Protein AF-A0A378FT57-F1 (afdb_monomer)

Radius of gyration: 13.42 Å; Cα contacts (8 Å, |Δi|>4): 87; chains: 1; bounding box: 34×30×35 Å

Secondary structure (DSSP, 8-state):
-HHHHHHHHHHHHHHHHHH---HHHHHHHHHHHHHHHHHHHHTT--TTT--HHHHHHHHHHHHHTT--HHHHHHHHHHHHHHHHHHHHTT-S----HHHHHHHHHHHHHHHHT-

pLDDT: mean 81.67, std 14.99, range [39.81, 95.38]

Foldseek 3Di:
DVVQLVLLVVLLVVCCVPPVDDPVLSVLLSVLSVVVQVLQVVVVHHPQRDFLVSLVVVVVVCVVVPHDLVSVLSSLVSQLSSLVVCVVVVVHVPPDPRSVVSNVSSVVSNVVSD

Organism: Klebsiella pneumoniae (NCBI:txid573)

Sequence (114 aa):
MKQDLALIEQFLDALWLERNLAENTLSAYRRDLTMLVEWLHHRGLSLASVGSDDLQALLAERQSGGYKATSTARLLSAVRRFFQHLYREKIRPGRSQRAAGLAEATAAAAKRSQ

Nearest PDB structures (foldseek):
  1f44-assembly1_A  TM=6.942E-01  e=1.037E-01  Punavirus P1
  3c28-assembly1_B-2  TM=7.188E-01  e=2.229E-01  unclassified
  2hof-assembly1_A-2  TM=6.373E-01  e=3.849E-01  Punavirus P1
  1drg-assembly1_A  TM=6.225E-01  e=2.773E-01  Punavirus P1
  1pvp-assembly1_A-2  TM=6.117E-01  e=5.057E-01  Punavirus P1

Solvent-accessible surface area (backbone atoms only — not comparable to full-atom values): 6476 Å² total; per-residue (Å²): 109,72,68,55,53,54,51,51,50,54,52,49,53,49,43,47,74,77,63,72,55,56,66,70,58,51,55,51,39,48,55,40,52,51,52,50,50,53,58,28,48,80,70,78,40,44,83,87,70,53,31,35,68,56,55,50,49,53,50,52,50,38,55,75,69,67,55,55,58,70,59,53,45,50,36,39,54,39,52,46,53,50,52,52,47,36,54,72,70,54,75,48,84,83,84,49,81,49,53,67,46,36,66,52,47,37,54,54,55,51,62,71,68,106

InterPro domains:
  IPR004107 Integrase, SAM-like, N-terminal [PF02899] (8-90)
  IPR010998 Integrase/recombinase, N-terminal [G3DSA:1.10.150.130] (3-96)
  IPR044068 Core-binding (CB) domain [PS51900] (2-87)

Structure (mmCIF, N/CA/C/O backbone):
data_AF-A0A378FT57-F1
#
_entry.id   AF-A0A378FT57-F1
#
loop_
_atom_site.group_PDB
_atom_site.id
_atom_site.type_symbol
_atom_site.label_atom_id
_atom_site.label_alt_id
_atom_site.label_comp_id
_atom_site.label_asym_id
_atom_site.label_entity_id
_atom_site.label_seq_id
_atom_site.pdbx_PDB_ins_code
_atom_site.Cartn_x
_atom_site.Cartn_y
_atom_site.Cartn_z
_atom_site.occupancy
_atom_site.B_iso_or_equiv
_atom_site.auth_seq_id
_atom_site.auth_comp_id
_atom_site.auth_asym_id
_atom_site.auth_atom_id
_atom_site.pdbx_PDB_model_num
ATOM 1 N N . MET A 1 1 ? -11.137 8.909 0.657 1.00 85.19 1 MET A N 1
ATOM 2 C CA . MET A 1 1 ? -9.838 8.955 -0.043 1.00 85.19 1 MET A CA 1
ATOM 3 C C . MET A 1 1 ? -8.749 9.654 0.773 1.00 85.19 1 MET A C 1
ATOM 5 O O . MET A 1 1 ? -7.733 9.035 1.041 1.00 85.19 1 MET A O 1
ATOM 9 N N . LYS A 1 2 ? -8.949 10.902 1.235 1.00 89.44 2 LYS A N 1
ATOM 10 C CA . LYS A 1 2 ? -7.925 11.680 1.972 1.00 89.44 2 LYS A CA 1
ATOM 11 C C . LYS A 1 2 ? -7.317 10.957 3.188 1.00 89.44 2 LYS A C 1
ATOM 13 O O . LYS A 1 2 ? -6.106 10.988 3.362 1.00 89.44 2 LYS A O 1
ATOM 18 N N . GLN A 1 3 ? -8.145 10.296 4.000 1.00 90.12 3 GLN A N 1
ATOM 19 C CA . GLN A 1 3 ? -7.679 9.543 5.171 1.00 90.12 3 GLN A CA 1
ATOM 20 C C . GLN A 1 3 ? -6.798 8.348 4.783 1.00 90.12 3 GLN A C 1
ATOM 22 O O . GLN A 1 3 ? -5.748 8.149 5.380 1.00 90.12 3 GLN A O 1
ATOM 27 N N . ASP A 1 4 ? -7.187 7.599 3.750 1.00 92.38 4 ASP A N 1
ATOM 28 C CA . ASP A 1 4 ? -6.416 6.455 3.257 1.00 92.38 4 ASP A CA 1
ATOM 29 C C . ASP A 1 4 ? -5.050 6.885 2.705 1.00 92.38 4 ASP A C 1
ATOM 31 O O . ASP A 1 4 ? -4.039 6.253 2.998 1.00 92.38 4 ASP A O 1
ATOM 35 N N . LEU A 1 5 ? -4.998 8.005 1.974 1.00 93.69 5 LEU A N 1
ATOM 36 C CA . LEU A 1 5 ? -3.735 8.577 1.500 1.00 93.69 5 LEU A CA 1
ATOM 37 C C . LEU A 1 5 ? -2.835 9.005 2.668 1.00 93.69 5 LEU A C 1
ATOM 39 O O . LEU A 1 5 ? -1.647 8.711 2.656 1.00 93.69 5 LEU A O 1
ATOM 43 N N . ALA A 1 6 ? -3.393 9.618 3.715 1.00 93.12 6 ALA A N 1
ATOM 44 C CA . ALA A 1 6 ? -2.620 9.987 4.901 1.00 93.12 6 ALA A CA 1
ATOM 45 C C . ALA A 1 6 ? -2.035 8.769 5.639 1.00 93.12 6 ALA A C 1
ATOM 47 O O . ALA A 1 6 ? -0.960 8.868 6.228 1.00 93.12 6 ALA A O 1
ATOM 48 N N . LEU A 1 7 ? -2.716 7.618 5.621 1.00 92.94 7 LEU A N 1
ATOM 49 C CA . LEU A 1 7 ? -2.171 6.372 6.172 1.00 92.94 7 LEU A CA 1
ATOM 50 C C . LEU A 1 7 ? -0.995 5.848 5.343 1.00 92.94 7 LEU A C 1
ATOM 52 O O . LEU A 1 7 ? -0.032 5.339 5.912 1.00 92.94 7 LEU A O 1
ATOM 56 N N . ILE A 1 8 ? -1.059 5.984 4.014 1.00 94.44 8 ILE A N 1
ATOM 57 C CA . ILE A 1 8 ? 0.052 5.624 3.124 1.00 94.44 8 ILE A CA 1
ATOM 58 C C . ILE A 1 8 ? 1.280 6.477 3.442 1.00 94.44 8 ILE A C 1
ATOM 60 O O . ILE A 1 8 ? 2.362 5.918 3.591 1.00 94.44 8 ILE A O 1
ATOM 64 N N . GLU A 1 9 ? 1.119 7.793 3.596 1.00 94.19 9 GLU A N 1
ATOM 65 C CA . GLU A 1 9 ? 2.231 8.687 3.950 1.00 94.19 9 GLU A CA 1
ATOM 66 C C . GLU A 1 9 ? 2.890 8.285 5.270 1.00 94.19 9 GLU A C 1
ATOM 68 O O . GLU A 1 9 ? 4.090 8.030 5.295 1.00 94.19 9 GLU A O 1
ATOM 73 N N . GLN A 1 10 ? 2.095 8.097 6.328 1.00 92.12 10 GLN A N 1
ATOM 74 C CA . GLN A 1 10 ? 2.601 7.670 7.638 1.00 92.12 10 GLN A CA 1
ATOM 75 C C . GLN A 1 10 ? 3.380 6.351 7.564 1.00 92.12 10 GLN A C 1
ATOM 77 O O . GLN A 1 10 ? 4.434 6.203 8.179 1.00 92.12 10 GLN A O 1
ATOM 82 N N . PHE A 1 11 ? 2.891 5.393 6.774 1.00 92.19 11 PHE A N 1
ATOM 83 C CA . PHE A 1 11 ? 3.597 4.138 6.543 1.00 92.19 11 PHE A CA 1
ATOM 84 C C . PHE A 1 11 ? 4.930 4.336 5.811 1.00 92.19 11 PHE A C 1
ATOM 86 O O . PHE A 1 11 ? 5.919 3.684 6.151 1.00 92.19 11 PHE A O 1
ATOM 93 N N . LEU A 1 12 ? 4.967 5.192 4.787 1.00 92.38 12 LEU A N 1
ATOM 94 C CA . LEU A 1 12 ? 6.189 5.463 4.032 1.00 92.38 12 LEU A CA 1
ATOM 95 C C . LEU A 1 12 ? 7.227 6.184 4.897 1.00 92.38 12 LEU A C 1
ATOM 97 O O . LEU A 1 12 ? 8.397 5.809 4.841 1.00 92.38 12 LEU A O 1
ATOM 101 N N . ASP A 1 13 ? 6.796 7.125 5.736 1.00 91.31 13 ASP A N 1
ATOM 102 C CA . ASP A 1 13 ? 7.652 7.820 6.702 1.00 91.31 13 ASP A CA 1
ATOM 103 C C . ASP A 1 13 ? 8.235 6.837 7.725 1.00 91.31 13 ASP A C 1
ATOM 105 O O . ASP A 1 13 ? 9.444 6.824 7.970 1.00 91.31 13 ASP A O 1
ATOM 109 N N . ALA A 1 14 ? 7.406 5.932 8.256 1.00 89.19 14 ALA A N 1
ATOM 110 C CA . ALA A 1 14 ? 7.864 4.875 9.155 1.00 89.19 14 ALA A CA 1
ATOM 111 C C . ALA A 1 14 ? 8.871 3.932 8.471 1.00 89.19 14 ALA A C 1
ATOM 113 O O . ALA A 1 14 ? 9.881 3.556 9.065 1.00 89.19 14 ALA A O 1
ATOM 114 N N . LEU A 1 15 ? 8.646 3.563 7.204 1.00 87.81 15 LEU A N 1
ATOM 115 C CA . LEU A 1 15 ? 9.588 2.735 6.445 1.00 87.81 15 LEU A CA 1
ATOM 116 C C . LEU A 1 15 ? 10.917 3.433 6.160 1.00 87.81 15 LEU A C 1
ATOM 118 O O . LEU A 1 15 ? 11.956 2.762 6.137 1.00 87.81 15 LEU A O 1
ATOM 122 N N . TRP A 1 16 ? 10.873 4.737 5.900 1.00 86.81 16 TRP A N 1
ATOM 123 C CA . TRP A 1 16 ? 12.058 5.555 5.691 1.00 86.81 16 TRP A CA 1
ATOM 124 C C . TRP A 1 16 ? 12.899 5.612 6.972 1.00 86.81 16 TRP A C 1
ATOM 126 O O . TRP A 1 16 ? 14.095 5.324 6.922 1.00 86.81 16 TRP A O 1
ATOM 136 N N . LEU A 1 17 ? 12.256 5.839 8.124 1.00 85.25 17 LEU A N 1
ATOM 137 C CA . LEU A 1 17 ? 12.913 5.931 9.429 1.00 85.25 17 LEU A CA 1
ATOM 138 C C . LEU A 1 17 ? 13.458 4.584 9.942 1.00 85.25 17 LEU A C 1
ATOM 140 O O . LEU A 1 17 ? 14.570 4.522 10.457 1.00 85.25 17 LEU A O 1
ATOM 144 N N . GLU A 1 18 ? 12.694 3.493 9.813 1.00 78.50 18 GLU A N 1
ATOM 145 C CA . GLU A 1 18 ? 13.037 2.202 10.435 1.00 78.50 18 GLU A CA 1
ATOM 146 C C . GLU A 1 18 ? 14.085 1.389 9.662 1.00 78.50 18 GLU A C 1
ATOM 148 O O . GLU A 1 18 ? 14.765 0.548 10.255 1.00 78.50 18 GLU A O 1
ATOM 153 N N . ARG A 1 19 ? 14.158 1.521 8.328 1.00 64.94 19 ARG A N 1
ATOM 154 C CA . ARG A 1 19 ? 14.824 0.500 7.490 1.00 64.94 19 ARG A CA 1
ATOM 155 C C . ARG A 1 19 ? 15.751 1.027 6.397 1.00 64.94 19 ARG A C 1
ATOM 157 O O . ARG A 1 19 ? 16.217 0.214 5.600 1.00 64.94 19 ARG A O 1
ATOM 164 N N . ASN A 1 20 ? 16.011 2.336 6.343 1.00 69.62 20 ASN A N 1
ATOM 165 C CA . ASN A 1 20 ? 16.870 2.969 5.333 1.00 69.62 20 ASN A CA 1
ATOM 166 C C . ASN A 1 20 ? 16.529 2.509 3.897 1.00 69.62 20 ASN A C 1
ATOM 168 O O . ASN A 1 20 ? 17.401 2.188 3.085 1.00 69.62 20 ASN A O 1
ATOM 172 N N . LEU A 1 21 ? 15.227 2.363 3.614 1.00 76.94 21 LEU A N 1
ATOM 173 C CA . LEU A 1 21 ? 14.760 1.893 2.316 1.00 76.94 21 LEU A CA 1
ATOM 174 C C . LEU A 1 21 ? 15.110 2.921 1.239 1.00 76.94 21 LEU A C 1
ATOM 176 O O . LEU A 1 21 ? 14.856 4.109 1.412 1.00 76.94 21 LEU A O 1
ATOM 180 N N . ALA A 1 22 ? 15.610 2.448 0.095 1.00 84.31 22 ALA A N 1
ATOM 181 C CA . ALA A 1 22 ? 15.891 3.317 -1.041 1.00 84.31 22 ALA A CA 1
ATOM 182 C C . ALA A 1 22 ? 14.640 4.109 -1.463 1.00 84.31 22 ALA A C 1
ATOM 184 O O . ALA A 1 22 ? 13.547 3.539 -1.574 1.00 84.31 22 ALA A O 1
ATOM 185 N N . GLU A 1 23 ? 14.816 5.394 -1.780 1.00 85.81 23 GLU A N 1
ATOM 186 C CA . GLU A 1 23 ? 13.742 6.301 -2.217 1.00 85.81 23 GLU A CA 1
ATOM 187 C C . GLU A 1 23 ? 12.948 5.740 -3.403 1.00 85.81 23 GLU A C 1
ATOM 189 O O . GLU A 1 23 ? 11.724 5.858 -3.461 1.00 85.81 23 GLU A O 1
ATOM 194 N N . ASN A 1 24 ? 13.625 5.031 -4.309 1.00 87.19 24 ASN A N 1
ATOM 195 C CA . ASN A 1 24 ? 12.992 4.358 -5.443 1.00 87.19 24 ASN A CA 1
ATOM 196 C C . ASN A 1 24 ? 11.954 3.315 -5.003 1.00 87.19 24 ASN A C 1
ATOM 198 O O . ASN A 1 24 ? 10.885 3.214 -5.604 1.00 87.19 24 ASN A O 1
ATOM 202 N N . THR A 1 25 ? 12.231 2.574 -3.928 1.00 87.06 25 THR A N 1
ATOM 203 C CA . THR A 1 25 ? 11.298 1.587 -3.367 1.00 87.06 25 THR A CA 1
ATOM 204 C C . THR A 1 25 ? 10.118 2.275 -2.686 1.00 87.06 25 THR A C 1
ATOM 206 O O . THR A 1 25 ? 8.981 1.845 -2.873 1.00 87.06 25 THR A O 1
ATOM 209 N N . LEU A 1 26 ? 10.359 3.366 -1.952 1.00 90.56 26 LEU A N 1
ATOM 210 C CA . LEU A 1 26 ? 9.296 4.159 -1.322 1.00 90.56 26 LEU A CA 1
ATOM 211 C C . LEU A 1 26 ? 8.372 4.788 -2.371 1.00 90.56 26 LEU A C 1
ATOM 213 O O . LEU A 1 26 ? 7.152 4.689 -2.262 1.00 90.56 26 LEU A O 1
ATOM 217 N N . SER A 1 27 ? 8.938 5.362 -3.435 1.00 92.88 27 SER A N 1
ATOM 218 C CA . SER A 1 27 ? 8.172 5.934 -4.547 1.00 92.88 27 SER A CA 1
ATOM 219 C C . SER A 1 27 ? 7.359 4.868 -5.285 1.00 92.88 27 SER A C 1
ATOM 221 O O . SER A 1 27 ? 6.199 5.091 -5.630 1.00 92.88 27 SER A O 1
ATOM 223 N N . ALA A 1 28 ? 7.935 3.682 -5.489 1.00 91.25 28 ALA A N 1
ATOM 224 C CA . ALA A 1 28 ? 7.238 2.555 -6.092 1.00 91.25 28 ALA A CA 1
ATOM 225 C C . ALA A 1 28 ? 6.060 2.076 -5.221 1.00 91.25 28 ALA A C 1
ATOM 227 O O . ALA A 1 28 ? 4.962 1.861 -5.736 1.00 91.25 28 ALA A O 1
ATOM 228 N N . TYR A 1 29 ? 6.259 1.966 -3.905 1.00 93.19 29 TYR A N 1
ATOM 229 C CA . TYR A 1 29 ? 5.203 1.594 -2.959 1.00 93.19 29 TYR A CA 1
ATOM 230 C C . TYR A 1 29 ? 4.094 2.637 -2.898 1.00 93.19 29 TYR A C 1
ATOM 232 O O . TYR A 1 29 ? 2.924 2.269 -2.923 1.00 93.19 29 TYR A O 1
ATOM 240 N N . ARG A 1 30 ? 4.447 3.925 -2.880 1.00 94.75 30 ARG A N 1
ATOM 241 C CA . ARG A 1 30 ? 3.487 5.030 -2.937 1.00 94.75 30 ARG A CA 1
ATOM 242 C C . ARG A 1 30 ? 2.553 4.887 -4.131 1.00 94.75 30 ARG A C 1
ATOM 244 O O . ARG A 1 30 ? 1.346 4.843 -3.950 1.00 94.75 30 ARG A O 1
ATOM 251 N N . ARG A 1 31 ? 3.108 4.744 -5.339 1.00 94.75 31 ARG A N 1
ATOM 252 C CA . ARG A 1 31 ? 2.317 4.603 -6.576 1.00 94.75 31 ARG A CA 1
ATOM 253 C C . ARG A 1 31 ? 1.390 3.392 -6.524 1.00 94.75 31 ARG A C 1
ATOM 255 O O . ARG A 1 31 ? 0.226 3.495 -6.896 1.00 94.75 31 ARG A O 1
ATOM 262 N N . ASP A 1 32 ? 1.895 2.257 -6.047 1.00 94.56 32 ASP A N 1
ATOM 263 C CA . ASP A 1 32 ? 1.106 1.028 -5.955 1.00 94.56 32 ASP A CA 1
ATOM 264 C C . ASP A 1 32 ? -0.042 1.150 -4.942 1.00 94.56 32 ASP A C 1
ATOM 266 O O . ASP A 1 32 ? -1.165 0.738 -5.233 1.00 94.56 32 ASP A O 1
ATOM 270 N N . LEU A 1 33 ? 0.222 1.725 -3.766 1.00 94.88 33 LEU A N 1
ATOM 271 C CA . LEU A 1 33 ? -0.777 1.898 -2.712 1.00 94.88 33 LEU A CA 1
ATOM 272 C C . LEU A 1 33 ? -1.806 2.977 -3.070 1.00 94.88 33 LEU A C 1
ATOM 274 O O . LEU A 1 33 ? -2.991 2.779 -2.814 1.00 94.88 33 LEU A O 1
ATOM 278 N N . THR A 1 34 ? -1.394 4.072 -3.713 1.00 95.38 34 THR A N 1
ATOM 279 C CA . THR A 1 34 ? -2.321 5.092 -4.226 1.00 95.38 34 THR A CA 1
ATOM 280 C C . THR A 1 34 ? -3.268 4.492 -5.261 1.00 95.38 34 THR A C 1
ATOM 282 O O . THR A 1 34 ? -4.476 4.668 -5.141 1.00 95.38 34 THR A O 1
ATOM 285 N N . MET A 1 35 ? -2.751 3.696 -6.202 1.00 94.38 35 MET A N 1
ATOM 286 C CA . MET A 1 35 ? -3.577 2.984 -7.184 1.00 94.38 35 MET A CA 1
ATOM 287 C C . MET A 1 35 ? -4.582 2.040 -6.510 1.00 94.38 35 MET A C 1
ATOM 289 O O . MET A 1 35 ? -5.731 1.956 -6.936 1.00 94.38 35 MET A O 1
ATOM 293 N N . LEU A 1 36 ? -4.181 1.356 -5.430 1.00 94.19 36 LEU A N 1
ATOM 294 C CA . LEU A 1 36 ? -5.093 0.497 -4.670 1.00 94.19 36 LEU A CA 1
ATOM 295 C C . LEU A 1 36 ? -6.208 1.334 -4.040 1.00 94.19 36 LEU A C 1
ATOM 297 O O . LEU A 1 36 ? -7.369 0.949 -4.113 1.00 94.19 36 LEU A O 1
ATOM 301 N N . VAL A 1 37 ? -5.867 2.466 -3.422 1.00 94.69 37 VAL A N 1
ATOM 302 C CA . VAL A 1 37 ? -6.854 3.367 -2.816 1.00 94.69 37 VAL A CA 1
ATOM 303 C C . VAL A 1 37 ? -7.820 3.888 -3.871 1.00 94.69 37 VAL A C 1
ATOM 305 O O . VAL A 1 37 ? -9.02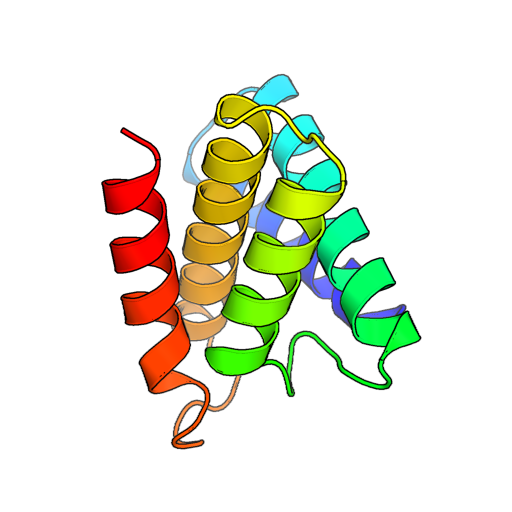3 3.803 -3.664 1.00 94.69 37 VAL A O 1
ATOM 308 N N . GLU A 1 38 ? -7.340 4.363 -5.016 1.00 94.69 38 GLU A N 1
ATOM 309 C CA . GLU A 1 38 ? -8.206 4.806 -6.115 1.00 94.69 38 GLU A CA 1
ATOM 310 C C . GLU A 1 38 ? -9.160 3.692 -6.562 1.00 94.69 38 GLU A C 1
ATOM 312 O O . GLU A 1 38 ? -10.371 3.902 -6.638 1.00 94.69 38 GLU A O 1
ATOM 317 N N . TRP A 1 39 ? -8.637 2.482 -6.770 1.00 94.50 39 TRP A N 1
ATOM 318 C CA . TRP A 1 39 ? -9.438 1.318 -7.144 1.00 94.50 39 TRP A CA 1
ATOM 319 C C . TRP A 1 39 ? -10.505 0.967 -6.093 1.00 94.50 39 TRP A C 1
ATOM 321 O O . TRP A 1 39 ? -11.652 0.689 -6.443 1.00 94.50 39 TRP A O 1
ATOM 331 N N . LEU A 1 40 ? -10.162 1.033 -4.803 1.00 93.50 40 LEU A N 1
ATOM 332 C CA . LEU A 1 40 ? -11.107 0.804 -3.709 1.00 93.50 40 LEU A CA 1
ATOM 333 C C . LEU A 1 40 ? -12.189 1.886 -3.662 1.00 93.50 40 LEU A C 1
ATOM 335 O O . LEU A 1 40 ? -13.371 1.560 -3.560 1.00 93.50 40 LEU A O 1
ATOM 339 N N . HIS A 1 41 ? -11.811 3.162 -3.781 1.00 93.56 41 HIS A N 1
ATOM 340 C CA . HIS A 1 41 ? -12.757 4.282 -3.715 1.00 93.56 41 HIS A CA 1
ATOM 341 C C . HIS A 1 41 ? -13.745 4.261 -4.884 1.00 93.56 41 HIS A C 1
ATOM 343 O O . HIS A 1 41 ? -14.930 4.500 -4.661 1.00 93.56 41 HIS A O 1
ATOM 349 N N . HIS A 1 42 ? -13.316 3.872 -6.091 1.00 93.38 42 HIS A N 1
ATOM 350 C CA . HIS A 1 42 ? -14.228 3.657 -7.225 1.00 93.38 42 HIS A CA 1
ATOM 351 C C . HIS A 1 42 ? -15.296 2.583 -6.958 1.00 93.38 42 HIS A C 1
ATOM 353 O O . HIS A 1 42 ? -16.351 2.593 -7.586 1.00 93.38 42 HIS A O 1
ATOM 359 N N . ARG A 1 43 ? -15.045 1.677 -6.009 1.00 92.12 43 ARG A N 1
ATOM 360 C CA . ARG A 1 43 ? -15.955 0.601 -5.593 1.00 92.12 43 ARG A CA 1
ATOM 361 C C . ARG A 1 43 ? -16.686 0.901 -4.279 1.00 92.12 43 ARG A C 1
ATOM 363 O O . ARG A 1 43 ? -17.34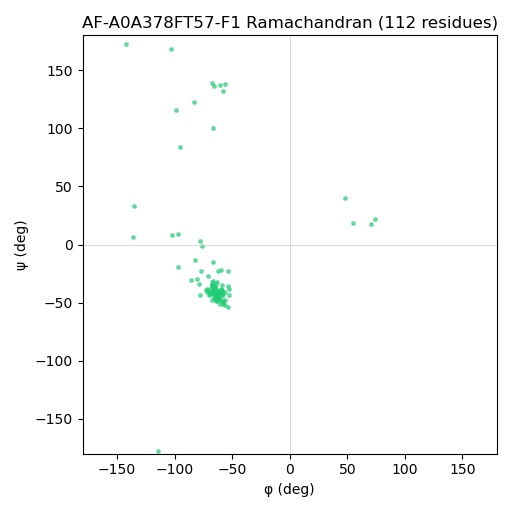3 0.019 -3.734 1.00 92.12 43 ARG A O 1
ATOM 370 N N . GLY A 1 44 ? -16.566 2.121 -3.748 1.00 91.75 44 GLY A N 1
ATOM 371 C CA . GLY A 1 44 ? -17.149 2.506 -2.458 1.00 91.75 44 GLY A CA 1
ATOM 372 C C . GLY A 1 44 ? -16.462 1.866 -1.244 1.00 91.75 44 GLY A C 1
ATOM 373 O O . GLY A 1 44 ? -17.037 1.822 -0.157 1.00 91.75 44 GLY A O 1
ATOM 374 N N . LEU A 1 45 ? -15.240 1.356 -1.416 1.00 92.12 45 LEU A N 1
ATOM 375 C CA . LEU A 1 45 ? -14.428 0.728 -0.375 1.00 92.12 45 LEU A CA 1
ATOM 376 C C . LEU A 1 45 ? -13.313 1.667 0.112 1.00 92.12 45 LEU A C 1
ATOM 378 O O . LEU A 1 45 ? -13.015 2.700 -0.485 1.00 92.12 45 LEU A O 1
ATOM 382 N N . SER A 1 46 ? -12.673 1.289 1.216 1.00 90.25 46 SER A N 1
ATOM 383 C CA . SER A 1 46 ? -11.526 1.985 1.806 1.00 90.25 46 SER A CA 1
ATOM 384 C C . SER A 1 46 ? -10.513 0.985 2.359 1.00 90.25 46 SER A C 1
ATOM 386 O O . SER A 1 46 ? -10.795 -0.212 2.468 1.00 90.25 46 SER A O 1
ATOM 388 N N . LEU A 1 47 ? -9.339 1.462 2.784 1.00 87.19 47 LEU A N 1
ATOM 389 C CA . LEU A 1 47 ? -8.339 0.601 3.436 1.00 87.19 47 LEU A CA 1
ATOM 390 C C . LEU A 1 47 ? -8.855 -0.004 4.754 1.00 87.19 47 LEU A C 1
ATOM 392 O O . LEU A 1 47 ? -8.376 -1.051 5.193 1.00 87.19 47 LEU A O 1
ATOM 396 N N . ALA A 1 48 ? -9.854 0.626 5.377 1.00 83.69 48 ALA A N 1
ATOM 397 C CA . ALA A 1 48 ? -10.495 0.118 6.584 1.00 83.69 48 ALA A CA 1
ATOM 398 C C . ALA A 1 48 ? -11.506 -1.006 6.297 1.00 83.69 48 ALA A C 1
ATOM 400 O O . ALA A 1 48 ? -11.626 -1.931 7.109 1.00 83.69 48 ALA A O 1
ATOM 401 N N . SER A 1 49 ? -12.212 -0.958 5.162 1.00 84.50 49 SER A N 1
ATOM 402 C CA . SER A 1 49 ? -13.265 -1.924 4.812 1.00 84.50 49 SER A CA 1
ATOM 403 C C . SER A 1 49 ? -12.804 -3.060 3.899 1.00 84.50 49 SER A C 1
ATOM 405 O O . SER A 1 49 ? -13.451 -4.106 3.892 1.00 84.50 49 SER A O 1
ATOM 407 N N . VAL A 1 50 ? -11.681 -2.896 3.192 1.00 87.12 50 VAL A N 1
ATOM 408 C CA . VAL A 1 50 ? -11.161 -3.899 2.252 1.00 87.12 50 VAL A CA 1
ATOM 409 C C . VAL A 1 50 ? -10.909 -5.253 2.927 1.00 87.12 50 VAL A C 1
ATOM 411 O O . VAL A 1 50 ? -10.295 -5.334 4.005 1.00 87.12 50 VAL A O 1
ATOM 414 N N . GLY A 1 51 ? -11.396 -6.312 2.281 1.00 85.62 51 GLY A N 1
ATOM 415 C CA . GLY A 1 51 ? -11.193 -7.710 2.649 1.00 85.62 51 GLY A CA 1
ATOM 416 C C . GLY A 1 51 ? -10.383 -8.493 1.613 1.00 85.62 51 GLY A C 1
ATOM 417 O O . GLY A 1 51 ? -9.907 -7.958 0.613 1.00 8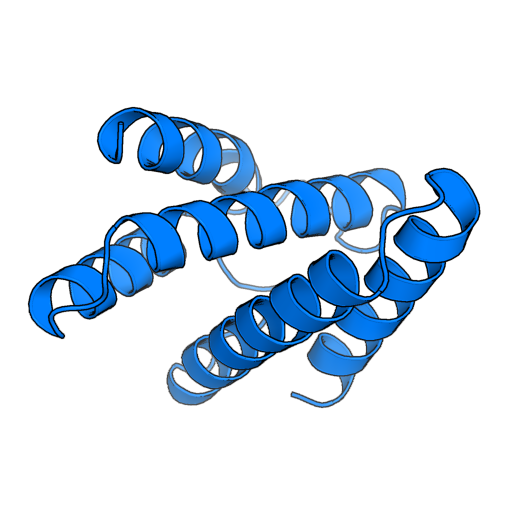5.62 51 GLY A O 1
ATOM 418 N N . SER A 1 52 ? -10.211 -9.791 1.869 1.00 83.94 52 SER A N 1
ATOM 419 C CA . SER A 1 52 ? -9.491 -10.711 0.977 1.00 83.94 52 SER A CA 1
ATOM 420 C C . SER A 1 52 ? -10.103 -10.786 -0.419 1.00 83.94 52 SER A C 1
ATOM 422 O O . SER A 1 52 ? -9.364 -10.779 -1.401 1.00 83.94 52 SER A O 1
ATOM 424 N N . ASP A 1 53 ? -11.431 -10.822 -0.504 1.00 88.31 53 ASP A N 1
ATOM 425 C CA . ASP A 1 53 ? -12.161 -11.010 -1.762 1.00 88.31 53 ASP A CA 1
ATOM 426 C C . ASP A 1 53 ? -11.978 -9.811 -2.696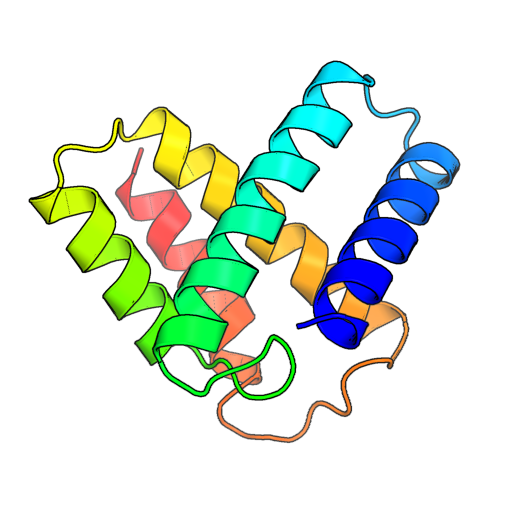 1.00 88.31 53 ASP A C 1
ATOM 428 O O . ASP A 1 53 ? -11.789 -9.973 -3.900 1.00 88.31 53 ASP A O 1
ATOM 432 N N . ASP A 1 54 ? -11.917 -8.607 -2.125 1.00 90.19 54 ASP A N 1
ATOM 433 C CA . ASP A 1 54 ? -11.650 -7.374 -2.861 1.00 90.19 54 ASP A CA 1
ATOM 434 C C . ASP A 1 54 ? -10.229 -7.380 -3.447 1.00 90.19 54 ASP A C 1
ATOM 436 O O . ASP A 1 54 ? -10.024 -7.010 -4.602 1.00 90.19 54 ASP A O 1
ATOM 440 N N . LEU A 1 55 ? -9.234 -7.865 -2.691 1.00 87.50 55 LEU A N 1
ATOM 441 C CA . LEU A 1 55 ? -7.876 -8.018 -3.222 1.00 87.50 55 LEU A CA 1
ATOM 442 C C . LEU A 1 55 ? -7.804 -9.080 -4.324 1.00 87.50 55 LEU A C 1
ATOM 444 O O . LEU A 1 55 ? -7.063 -8.891 -5.286 1.00 87.50 55 LEU A O 1
ATOM 448 N N . GLN A 1 56 ? -8.560 -10.178 -4.218 1.00 88.00 56 GLN A N 1
ATOM 449 C CA . G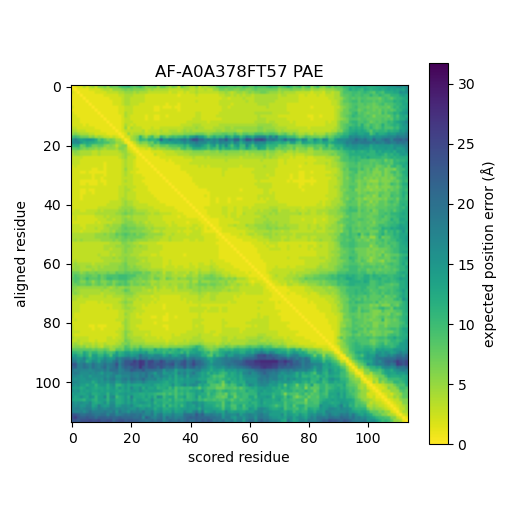LN A 1 56 ? -8.640 -11.165 -5.301 1.00 88.00 56 GLN A CA 1
ATOM 450 C C . GLN A 1 56 ? -9.274 -10.560 -6.561 1.00 88.00 56 GLN A C 1
ATOM 452 O O . GLN A 1 56 ? -8.764 -10.780 -7.659 1.00 88.00 56 GLN A O 1
ATOM 457 N N . ALA A 1 57 ? -10.321 -9.744 -6.412 1.00 91.31 57 ALA A N 1
ATOM 458 C CA . ALA A 1 57 ? -10.944 -9.035 -7.528 1.00 91.31 57 ALA A CA 1
ATOM 459 C C . ALA A 1 57 ? -9.965 -8.067 -8.218 1.00 91.31 57 ALA A C 1
ATOM 461 O O . ALA A 1 57 ? -9.851 -8.085 -9.443 1.00 91.31 57 ALA A O 1
ATOM 462 N N . LEU A 1 58 ? -9.179 -7.304 -7.448 1.00 91.31 58 LEU A N 1
ATOM 463 C CA . LEU A 1 58 ? -8.127 -6.439 -7.995 1.00 91.31 58 LEU A CA 1
ATOM 464 C C . LEU A 1 58 ? -7.088 -7.229 -8.808 1.00 91.31 58 LEU A C 1
ATOM 466 O O . LEU A 1 58 ? -6.634 -6.774 -9.859 1.00 91.31 58 LEU A O 1
ATOM 470 N N . LEU A 1 59 ? -6.687 -8.409 -8.329 1.00 89.50 59 LEU A N 1
ATOM 471 C CA . LEU A 1 59 ? -5.730 -9.261 -9.038 1.00 89.50 59 LEU A CA 1
ATOM 472 C C . LEU A 1 59 ? -6.312 -9.820 -10.339 1.00 89.50 59 LEU A C 1
ATOM 474 O O . LEU A 1 59 ? -5.613 -9.830 -11.353 1.00 89.50 59 LEU A O 1
ATOM 478 N N . ALA A 1 60 ? -7.577 -10.241 -10.325 1.00 90.19 60 ALA A N 1
ATOM 479 C CA . ALA A 1 60 ? -8.276 -10.718 -11.515 1.00 90.19 60 ALA A CA 1
ATOM 480 C C . ALA A 1 60 ? -8.412 -9.612 -12.580 1.00 90.19 60 ALA A C 1
ATOM 482 O O . ALA A 1 60 ? -8.155 -9.844 -13.765 1.00 90.19 60 ALA A O 1
ATOM 483 N N . GLU A 1 61 ? -8.731 -8.383 -12.169 1.00 92.25 61 GLU A N 1
ATOM 484 C CA . GLU A 1 61 ? -8.757 -7.217 -13.063 1.00 92.25 61 GLU A CA 1
ATOM 485 C C . GLU A 1 61 ? -7.383 -6.892 -13.641 1.00 92.25 61 GLU A C 1
ATOM 487 O O . GLU A 1 61 ? -7.243 -6.649 -14.836 1.00 92.25 61 GLU A O 1
ATOM 492 N N . ARG A 1 62 ? -6.332 -6.938 -12.820 1.00 89.94 62 ARG A N 1
ATOM 493 C CA . ARG A 1 62 ? -4.969 -6.714 -13.310 1.00 89.94 62 ARG A CA 1
ATOM 494 C C . ARG A 1 62 ? -4.519 -7.789 -14.293 1.00 89.94 62 ARG A C 1
ATOM 496 O O . ARG A 1 62 ? -3.817 -7.485 -15.254 1.00 89.94 62 ARG A O 1
ATOM 503 N N . GLN A 1 63 ? -4.914 -9.037 -14.074 1.00 86.38 63 GLN A N 1
ATOM 504 C CA . GLN A 1 63 ? -4.596 -10.119 -14.996 1.00 86.38 63 GLN A CA 1
ATOM 505 C C . GLN A 1 63 ? -5.328 -9.948 -16.334 1.00 86.38 63 GLN A C 1
ATOM 507 O O . GLN A 1 63 ? -4.692 -10.008 -17.383 1.00 86.38 63 GLN A O 1
ATOM 512 N N . SER A 1 64 ? -6.633 -9.665 -16.302 1.00 89.75 64 SER A N 1
ATOM 513 C CA . SER A 1 64 ? -7.432 -9.426 -17.516 1.00 89.75 64 SER A CA 1
ATOM 514 C C . SER A 1 64 ? -7.034 -8.146 -18.262 1.00 89.75 64 SER A C 1
ATOM 516 O O . SER A 1 64 ? -7.065 -8.123 -19.488 1.00 89.75 64 SER A O 1
ATOM 518 N N . GLY A 1 65 ? -6.576 -7.113 -17.551 1.00 88.56 65 GLY A N 1
ATOM 519 C CA . GLY A 1 65 ? -6.043 -5.874 -18.126 1.00 88.56 65 GLY A CA 1
ATOM 520 C C . GLY A 1 65 ? -4.608 -5.967 -18.663 1.00 88.56 65 GLY A C 1
ATOM 521 O O . GLY A 1 65 ? -4.055 -4.952 -19.080 1.00 88.56 65 GLY A O 1
ATOM 522 N N . GLY A 1 66 ? -3.971 -7.145 -18.629 1.00 88.31 66 GLY A N 1
ATOM 523 C CA . GLY A 1 66 ? -2.634 -7.358 -19.198 1.00 88.31 66 GLY A CA 1
ATOM 524 C C . GLY A 1 66 ? -1.480 -6.753 -18.388 1.00 88.31 66 GLY A C 1
ATOM 525 O O . GLY A 1 66 ? -0.400 -6.501 -18.931 1.00 88.31 66 GLY A O 1
ATOM 526 N N . TYR A 1 67 ? -1.666 -6.505 -17.089 1.00 88.12 67 TYR A N 1
ATOM 527 C CA . TYR A 1 67 ? -0.595 -5.985 -16.241 1.00 88.12 67 TYR A CA 1
ATOM 528 C C . TYR A 1 67 ? 0.521 -7.024 -16.067 1.00 88.12 67 TYR A C 1
ATOM 530 O O . TYR A 1 67 ? 0.279 -8.209 -15.836 1.00 88.12 67 TYR A O 1
ATOM 538 N N . LYS A 1 68 ? 1.778 -6.565 -16.110 1.00 87.69 68 LYS A N 1
ATOM 539 C CA . LYS A 1 68 ? 2.950 -7.431 -15.910 1.00 87.69 68 LYS A CA 1
ATOM 540 C C . LYS A 1 68 ? 2.931 -8.084 -14.523 1.00 87.69 68 LYS A C 1
ATOM 542 O O . LYS A 1 68 ? 2.747 -7.391 -13.519 1.00 87.69 68 LYS A O 1
ATOM 547 N N . ALA A 1 69 ? 3.260 -9.376 -14.458 1.00 84.94 69 ALA A N 1
ATOM 548 C CA . ALA A 1 69 ? 3.359 -10.138 -13.208 1.00 84.94 69 ALA A CA 1
ATOM 549 C C . ALA A 1 69 ? 4.276 -9.466 -12.168 1.00 84.94 69 ALA A C 1
ATOM 551 O O . ALA A 1 69 ? 3.936 -9.387 -10.990 1.00 84.94 69 ALA A O 1
ATOM 552 N N . THR A 1 70 ? 5.389 -8.874 -12.609 1.00 85.56 70 THR A N 1
ATOM 553 C CA . THR A 1 70 ? 6.329 -8.143 -11.742 1.00 85.56 70 THR A CA 1
ATOM 554 C C . THR A 1 70 ? 5.713 -6.898 -11.094 1.00 85.56 70 THR A C 1
ATOM 556 O O . THR A 1 70 ? 6.019 -6.581 -9.945 1.00 85.56 70 THR A O 1
ATOM 559 N N . SER A 1 71 ? 4.804 -6.207 -11.790 1.00 86.62 71 SER A N 1
ATOM 560 C CA . SER A 1 71 ? 4.053 -5.070 -11.242 1.00 86.62 71 SER A CA 1
ATOM 561 C C . SER A 1 71 ? 3.052 -5.530 -10.181 1.00 86.62 71 SER A C 1
ATOM 563 O O . SER A 1 71 ? 2.928 -4.915 -9.123 1.00 86.62 71 SER A O 1
ATOM 565 N N . THR A 1 72 ? 2.374 -6.650 -10.431 1.00 88.81 72 THR A N 1
ATOM 566 C CA . THR A 1 72 ? 1.427 -7.256 -9.486 1.00 88.81 72 THR A CA 1
ATOM 567 C C . THR A 1 72 ? 2.125 -7.788 -8.234 1.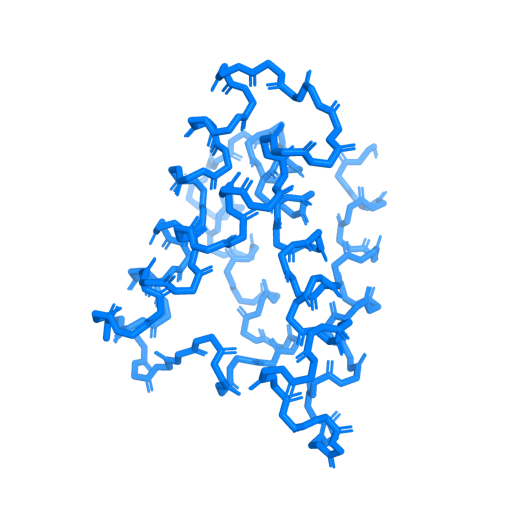00 88.81 72 THR A C 1
ATOM 569 O O . THR A 1 72 ? 1.658 -7.542 -7.124 1.00 88.81 72 THR A O 1
ATOM 572 N N . ALA A 1 73 ? 3.286 -8.427 -8.381 1.00 88.12 73 ALA A N 1
ATOM 573 C CA . ALA A 1 73 ? 4.096 -8.880 -7.255 1.00 88.12 73 ALA A CA 1
ATOM 574 C C . ALA A 1 73 ? 4.569 -7.709 -6.374 1.00 88.12 73 ALA A C 1
ATOM 576 O O . ALA A 1 73 ? 4.495 -7.784 -5.145 1.00 88.12 73 ALA A O 1
ATOM 577 N N . ARG A 1 74 ? 5.002 -6.596 -6.988 1.00 89.38 74 ARG A N 1
ATOM 578 C CA . ARG A 1 74 ? 5.419 -5.388 -6.257 1.00 89.38 74 ARG A CA 1
ATOM 579 C C . ARG A 1 74 ? 4.260 -4.753 -5.488 1.00 89.38 74 ARG A C 1
ATOM 581 O O . ARG A 1 74 ? 4.429 -4.465 -4.302 1.00 89.38 74 ARG A O 1
ATOM 588 N N . LEU A 1 75 ? 3.082 -4.654 -6.109 1.00 90.50 75 LEU A N 1
ATOM 589 C CA . LEU A 1 75 ? 1.857 -4.224 -5.432 1.00 90.50 75 LEU A CA 1
ATOM 590 C C . LEU A 1 75 ? 1.559 -5.114 -4.220 1.00 90.50 75 LEU A C 1
ATOM 592 O O . LEU A 1 75 ? 1.378 -4.604 -3.120 1.00 90.50 75 LEU A O 1
ATOM 596 N N . LEU A 1 76 ? 1.539 -6.438 -4.391 1.00 89.88 76 LEU A N 1
ATOM 597 C CA . LEU A 1 76 ? 1.253 -7.371 -3.296 1.00 89.88 76 LEU A CA 1
ATOM 598 C C . LEU A 1 76 ? 2.256 -7.244 -2.147 1.00 89.88 76 LEU A C 1
ATOM 600 O O . LEU A 1 76 ? 1.865 -7.275 -0.979 1.00 89.88 76 LEU A O 1
ATOM 604 N N . SER A 1 77 ? 3.537 -7.044 -2.465 1.00 89.88 77 SER A N 1
ATOM 605 C CA . SER A 1 77 ? 4.563 -6.770 -1.461 1.00 89.88 77 SER A CA 1
ATOM 606 C C . SER A 1 77 ? 4.286 -5.471 -0.698 1.00 89.88 77 SER A C 1
ATOM 608 O O . SER A 1 77 ? 4.443 -5.453 0.525 1.00 89.88 77 SER A O 1
ATOM 610 N N . ALA A 1 78 ? 3.897 -4.396 -1.390 1.00 91.31 78 ALA A N 1
ATOM 611 C CA . ALA A 1 78 ? 3.566 -3.118 -0.765 1.00 91.31 78 ALA A CA 1
ATOM 612 C C . ALA A 1 78 ? 2.338 -3.257 0.149 1.00 91.31 78 ALA A C 1
ATOM 614 O O . ALA A 1 78 ? 2.403 -2.903 1.324 1.00 91.31 78 ALA A O 1
ATOM 615 N N . VAL A 1 79 ? 1.265 -3.872 -0.356 1.00 91.25 79 VAL A N 1
ATOM 616 C CA . VAL A 1 79 ? 0.008 -4.119 0.368 1.00 91.25 79 VAL A CA 1
ATOM 617 C C . VAL A 1 79 ? 0.243 -4.943 1.628 1.00 91.25 79 VAL A C 1
ATOM 619 O O . VAL A 1 79 ? -0.197 -4.560 2.711 1.00 91.25 79 VAL A O 1
ATOM 622 N N . ARG A 1 80 ? 0.985 -6.050 1.525 1.00 88.44 80 ARG A N 1
ATOM 623 C CA . ARG A 1 80 ? 1.293 -6.906 2.676 1.00 88.44 80 ARG A CA 1
ATOM 624 C C . ARG A 1 80 ? 2.018 -6.130 3.773 1.00 88.44 80 ARG A C 1
ATOM 626 O O . ARG A 1 80 ? 1.616 -6.199 4.932 1.00 88.44 80 ARG A O 1
ATOM 633 N N . ARG A 1 81 ? 3.078 -5.397 3.421 1.00 89.56 81 ARG A N 1
ATOM 634 C CA . ARG A 1 81 ? 3.858 -4.617 4.397 1.00 89.56 81 ARG A CA 1
ATOM 635 C C . ARG A 1 81 ? 3.034 -3.487 5.005 1.00 89.56 81 ARG A C 1
ATOM 637 O O . ARG A 1 81 ? 3.113 -3.271 6.209 1.00 89.56 81 ARG A O 1
ATOM 644 N N . PHE A 1 82 ? 2.220 -2.822 4.192 1.00 91.12 82 PHE A N 1
ATOM 645 C CA . PHE A 1 82 ? 1.330 -1.758 4.635 1.00 91.12 82 PHE A CA 1
ATOM 646 C C . PHE A 1 82 ? 0.318 -2.256 5.672 1.00 91.12 82 PHE A C 1
ATOM 648 O O . PHE A 1 82 ? 0.235 -1.712 6.771 1.00 91.12 82 PHE A O 1
ATOM 655 N N . PHE A 1 83 ? -0.400 -3.345 5.384 1.00 87.06 83 PHE A N 1
ATOM 656 C CA . PHE A 1 83 ? -1.361 -3.889 6.344 1.00 87.06 83 PHE A CA 1
ATOM 657 C C . PHE A 1 83 ? -0.685 -4.429 7.605 1.00 87.06 83 PHE A C 1
ATOM 659 O O . PHE A 1 83 ? -1.206 -4.218 8.694 1.00 87.06 83 PHE A O 1
ATOM 666 N N . GLN A 1 84 ? 0.491 -5.057 7.493 1.00 86.44 84 GLN A N 1
ATOM 667 C CA . GLN A 1 84 ? 1.285 -5.454 8.663 1.00 86.44 84 GLN A CA 1
ATOM 668 C C . GLN A 1 84 ? 1.635 -4.256 9.557 1.00 86.44 84 GLN A C 1
ATOM 670 O O . GLN A 1 84 ? 1.507 -4.359 10.776 1.00 86.44 84 GLN A O 1
ATOM 675 N N . HIS A 1 85 ? 2.018 -3.121 8.965 1.00 87.19 85 HIS A N 1
ATOM 676 C CA . HIS A 1 85 ? 2.255 -1.881 9.699 1.00 87.19 85 HIS A CA 1
ATOM 677 C C . HIS A 1 85 ? 0.972 -1.377 10.379 1.00 87.19 85 HIS A C 1
ATOM 679 O O . HIS A 1 85 ? 0.975 -1.173 11.588 1.00 87.19 85 HIS A O 1
ATOM 685 N N . LEU A 1 86 ? -0.159 -1.299 9.667 1.00 85.25 86 LEU A N 1
ATOM 686 C CA . LEU A 1 86 ? -1.434 -0.869 10.262 1.00 85.25 86 LEU A CA 1
ATOM 687 C C . LEU A 1 86 ? -1.898 -1.748 11.435 1.00 85.25 86 LEU A C 1
ATOM 689 O O . LEU A 1 86 ? -2.499 -1.239 12.384 1.00 85.25 86 LEU A O 1
ATOM 693 N N . TYR A 1 87 ? -1.638 -3.058 11.375 1.00 83.62 87 TYR A N 1
ATOM 694 C CA . TYR A 1 87 ? -1.913 -3.973 12.485 1.00 83.62 87 TYR A CA 1
ATOM 695 C C . TYR A 1 87 ? -0.980 -3.734 13.673 1.00 83.62 87 TYR A C 1
ATOM 697 O O . TYR A 1 87 ? -1.441 -3.736 14.814 1.00 83.62 87 TYR A O 1
ATOM 705 N N . ARG A 1 88 ? 0.314 -3.511 13.414 1.00 83.00 88 ARG A N 1
ATOM 706 C CA . ARG A 1 88 ? 1.320 -3.234 14.448 1.00 83.00 88 ARG A CA 1
ATOM 707 C C . ARG A 1 88 ? 1.016 -1.936 15.196 1.00 83.00 88 ARG A C 1
ATOM 709 O O . ARG A 1 88 ? 1.028 -1.933 16.422 1.00 83.00 88 ARG A O 1
ATOM 716 N N . GLU A 1 89 ? 0.666 -0.880 14.467 1.00 81.06 89 GLU A N 1
ATOM 717 C CA . GLU A 1 89 ? 0.327 0.435 15.028 1.00 81.06 89 GLU A CA 1
ATOM 718 C C . GLU A 1 89 ? -1.081 0.480 15.661 1.00 81.06 89 GLU A C 1
ATOM 720 O O . GLU A 1 89 ? -1.504 1.513 16.173 1.00 81.06 89 GLU A O 1
ATOM 725 N N . LYS A 1 90 ? -1.847 -0.626 15.619 1.00 76.75 90 LYS A N 1
ATOM 726 C CA . LYS A 1 90 ? -3.249 -0.719 16.084 1.00 76.75 90 LYS A CA 1
ATOM 727 C C . LYS A 1 90 ? -4.195 0.314 15.450 1.00 76.75 90 LYS A C 1
ATOM 729 O O . LYS A 1 90 ? -5.299 0.525 15.947 1.00 76.75 90 LYS A O 1
ATOM 734 N N . ILE A 1 91 ? -3.796 0.912 14.327 1.00 70.75 91 ILE A N 1
ATOM 735 C CA . ILE A 1 91 ? -4.579 1.914 13.590 1.00 70.75 91 ILE A CA 1
ATOM 736 C C . ILE A 1 91 ? -5.835 1.273 12.987 1.00 70.75 91 ILE A C 1
ATOM 738 O O . ILE A 1 91 ? -6.886 1.907 12.905 1.00 70.75 91 ILE A O 1
ATOM 742 N N . ARG A 1 92 ? -5.758 -0.011 12.608 1.00 62.97 92 ARG A N 1
ATOM 743 C CA . ARG A 1 92 ? -6.937 -0.804 12.248 1.00 62.97 92 ARG A CA 1
ATOM 744 C C . ARG A 1 92 ? -7.361 -1.665 13.446 1.00 62.97 92 ARG A C 1
ATOM 746 O O . ARG A 1 92 ? -6.623 -2.585 13.803 1.00 62.97 92 ARG A O 1
ATOM 753 N N . PRO A 1 93 ? -8.550 -1.455 14.040 1.00 45.12 93 PRO A N 1
ATOM 754 C CA . PRO A 1 93 ? -9.082 -2.371 15.043 1.00 45.12 93 PRO A CA 1
ATOM 755 C C . PRO A 1 93 ? -9.404 -3.722 14.383 1.00 45.12 93 PRO A C 1
ATOM 757 O O . PRO A 1 93 ? -10.401 -3.896 13.684 1.00 45.12 93 PRO A O 1
ATOM 760 N N . GLY A 1 94 ? -8.510 -4.692 14.558 1.00 52.22 94 GLY A N 1
ATOM 761 C CA . GLY A 1 94 ? -8.616 -6.022 13.970 1.00 52.22 94 GLY A CA 1
ATOM 762 C C . GLY A 1 94 ? -9.245 -7.045 14.912 1.00 52.22 94 GLY A C 1
ATOM 763 O O . GLY A 1 94 ? -8.531 -7.826 15.525 1.00 52.22 94 GLY A O 1
ATOM 764 N N . ARG A 1 95 ? -10.579 -7.098 14.961 1.00 40.81 95 ARG A N 1
ATOM 765 C CA . ARG A 1 95 ? -11.339 -8.364 15.059 1.00 40.81 95 ARG A CA 1
ATOM 766 C C . ARG A 1 95 ? -12.536 -8.366 14.096 1.00 40.81 95 ARG A C 1
ATOM 768 O O . ARG A 1 95 ? -13.576 -8.941 14.383 1.00 40.81 95 ARG A O 1
ATOM 775 N N . SER A 1 96 ? -12.405 -7.728 12.932 1.00 50.41 96 SER A N 1
ATOM 776 C CA . SER A 1 96 ? -13.336 -7.989 11.828 1.00 50.41 96 SER A CA 1
ATOM 777 C C . SER A 1 96 ? -12.869 -9.244 11.092 1.00 50.41 96 SER A C 1
ATOM 779 O O . SER A 1 96 ? -11.732 -9.290 10.620 1.00 50.41 96 SER A O 1
ATOM 781 N N . GLN A 1 97 ? -13.729 -10.261 10.994 1.00 50.56 97 GLN A N 1
ATOM 782 C CA . GLN A 1 97 ? -13.438 -11.560 10.365 1.00 50.56 97 GLN A CA 1
ATOM 783 C C . GLN A 1 97 ? -12.895 -11.432 8.923 1.00 50.56 97 GLN A C 1
ATOM 785 O O . GLN A 1 97 ? -12.149 -12.292 8.467 1.00 50.56 97 GLN A O 1
ATOM 790 N N . ARG A 1 98 ? -13.175 -10.315 8.234 1.00 55.12 98 ARG A N 1
ATOM 791 C CA . ARG A 1 98 ? -12.704 -10.014 6.866 1.00 55.12 98 ARG A CA 1
ATOM 792 C C . ARG A 1 98 ? -11.238 -9.572 6.788 1.00 55.12 98 ARG A C 1
ATOM 794 O O . ARG A 1 98 ? -10.619 -9.672 5.733 1.00 55.12 98 ARG A O 1
ATOM 801 N N . ALA A 1 99 ? -10.677 -9.067 7.885 1.00 53.38 99 ALA A N 1
ATOM 802 C CA . ALA A 1 99 ? -9.337 -8.486 7.914 1.00 53.38 99 ALA A CA 1
ATOM 803 C C . ALA A 1 99 ? -8.246 -9.558 8.141 1.00 53.38 99 ALA A C 1
ATOM 805 O O . ALA A 1 99 ? -7.141 -9.445 7.602 1.00 53.38 99 ALA A O 1
ATOM 806 N N . ALA A 1 100 ? -8.574 -10.633 8.871 1.00 53.78 100 ALA A N 1
ATOM 807 C CA . ALA A 1 100 ? -7.672 -11.759 9.130 1.00 53.78 100 ALA A CA 1
ATOM 808 C C . ALA A 1 100 ? -7.270 -12.500 7.839 1.00 53.78 100 ALA A C 1
ATOM 810 O O . ALA A 1 100 ? -6.096 -12.814 7.652 1.00 53.78 100 ALA A O 1
ATOM 811 N N . GLY A 1 101 ? -8.207 -12.669 6.898 1.00 57.34 101 GLY A N 1
ATOM 812 C CA . GLY A 1 101 ? -7.940 -13.301 5.599 1.00 57.34 101 GLY A CA 1
ATOM 813 C C . GLY A 1 101 ? -7.010 -12.499 4.678 1.00 57.34 101 GLY A C 1
ATOM 814 O O . GLY A 1 101 ? -6.478 -13.039 3.714 1.00 57.34 101 GLY A O 1
ATOM 815 N N . LEU A 1 102 ? -6.764 -11.215 4.961 1.00 62.47 102 LEU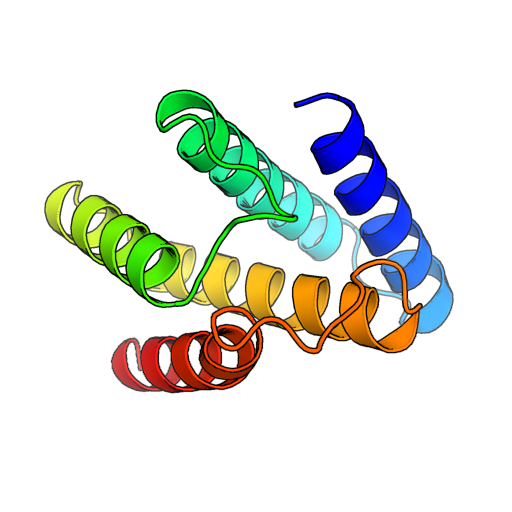 A N 1
ATOM 816 C CA . LEU A 1 102 ? -5.983 -10.323 4.097 1.00 62.47 102 LEU A CA 1
ATOM 817 C C . LEU A 1 102 ? -4.474 -10.628 4.128 1.00 62.47 102 LEU A C 1
ATOM 819 O O . LEU A 1 102 ? -3.793 -10.594 3.099 1.00 62.47 102 LEU A O 1
ATOM 823 N N . ALA A 1 103 ? -3.942 -10.949 5.311 1.00 61.31 103 ALA A N 1
ATOM 824 C CA . ALA A 1 103 ? -2.532 -11.304 5.478 1.00 61.31 103 ALA A CA 1
ATOM 825 C C . ALA A 1 103 ? -2.203 -12.642 4.790 1.00 61.31 103 ALA A C 1
ATOM 827 O O . ALA A 1 103 ? -1.129 -12.803 4.211 1.00 61.31 103 ALA A O 1
ATOM 828 N N . GLU A 1 104 ? -3.154 -13.574 4.806 1.00 58.72 104 GLU A N 1
ATOM 829 C CA . GLU A 1 104 ? -3.028 -14.881 4.166 1.00 58.72 104 GLU A CA 1
ATOM 830 C C . GLU A 1 104 ? -3.245 -14.796 2.646 1.00 58.72 104 GLU A C 1
ATOM 832 O O . GLU A 1 104 ? -2.428 -15.306 1.877 1.00 58.72 104 GLU A O 1
ATOM 837 N N . ALA A 1 105 ? -4.259 -14.050 2.191 1.00 61.66 105 ALA A N 1
ATOM 838 C CA . ALA A 1 105 ? -4.545 -13.838 0.770 1.00 61.66 105 ALA A CA 1
ATOM 839 C C . ALA A 1 105 ? -3.386 -13.153 0.030 1.00 61.66 105 ALA A C 1
ATOM 841 O O . ALA A 1 105 ? -3.037 -13.550 -1.084 1.00 61.66 105 ALA A O 1
ATOM 842 N N . THR A 1 106 ? -2.741 -12.162 0.657 1.00 65.56 106 THR A N 1
ATOM 843 C CA . THR A 1 106 ? -1.556 -11.502 0.081 1.00 65.56 106 THR A CA 1
ATOM 844 C C . THR A 1 106 ? -0.348 -12.439 0.005 1.00 65.56 106 THR A C 1
ATOM 846 O O . THR A 1 106 ? 0.411 -12.378 -0.962 1.00 65.56 106 THR A O 1
ATOM 849 N N . ALA A 1 107 ? -0.178 -13.351 0.969 1.00 60.50 107 ALA A N 1
ATOM 850 C CA . ALA A 1 107 ? 0.878 -14.362 0.935 1.00 60.50 107 ALA A CA 1
ATOM 851 C C . ALA A 1 107 ? 0.626 -15.442 -0.135 1.00 60.50 107 ALA A C 1
ATOM 853 O O . ALA A 1 107 ? 1.562 -15.848 -0.825 1.00 60.50 107 ALA A O 1
ATOM 854 N N . ALA A 1 108 ? -0.624 -15.878 -0.305 1.00 59.25 108 ALA A N 1
ATOM 855 C CA . ALA A 1 108 ? -1.014 -16.858 -1.319 1.00 59.25 108 ALA A CA 1
ATOM 856 C C . ALA A 1 108 ? -0.884 -16.302 -2.748 1.00 59.25 108 ALA A C 1
ATOM 858 O O . ALA A 1 108 ? -0.368 -16.984 -3.633 1.00 59.25 108 ALA A O 1
ATOM 859 N N . ALA A 1 109 ? -1.287 -15.048 -2.972 1.00 58.66 109 ALA A N 1
ATOM 860 C CA . ALA A 1 109 ? -1.185 -14.398 -4.277 1.00 58.66 109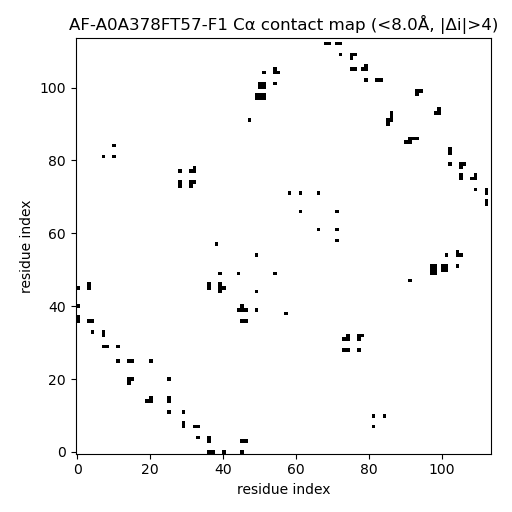 ALA A CA 1
ATOM 861 C C . ALA A 1 109 ? 0.273 -14.156 -4.716 1.00 58.66 109 ALA A C 1
ATOM 863 O O . ALA A 1 109 ? 0.597 -14.305 -5.896 1.00 58.66 109 ALA A O 1
ATOM 864 N N . ALA A 1 110 ? 1.170 -13.854 -3.769 1.00 52.75 110 ALA A N 1
ATOM 865 C CA . ALA A 1 110 ? 2.594 -13.677 -4.053 1.00 52.75 110 ALA A CA 1
ATOM 866 C C . ALA A 1 110 ? 3.273 -14.989 -4.491 1.00 52.75 110 ALA A C 1
ATOM 868 O O . ALA A 1 110 ? 4.117 -14.962 -5.380 1.00 52.75 110 ALA A O 1
ATOM 869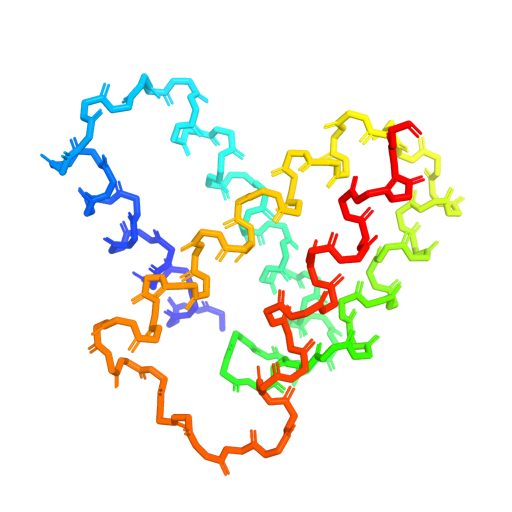 N N . LYS A 1 111 ? 2.864 -16.138 -3.929 1.00 52.56 111 LYS A N 1
ATOM 870 C CA . LYS A 1 111 ? 3.380 -17.466 -4.315 1.00 52.56 111 LYS A CA 1
ATOM 871 C C . LYS A 1 111 ? 2.910 -17.936 -5.695 1.00 52.56 111 LYS A C 1
ATOM 873 O O . LYS A 1 111 ? 3.591 -18.736 -6.312 1.00 52.56 111 LYS A O 1
ATOM 878 N N . ARG A 1 112 ? 1.748 -17.469 -6.168 1.00 48.44 112 ARG A N 1
ATOM 879 C CA . ARG A 1 112 ? 1.189 -17.836 -7.485 1.00 48.44 112 ARG A CA 1
ATOM 880 C C . ARG A 1 112 ? 1.768 -17.026 -8.649 1.00 48.44 112 ARG A C 1
ATOM 882 O O . ARG A 1 112 ? 1.530 -17.376 -9.795 1.00 48.44 112 ARG A O 1
ATOM 889 N N . SER A 1 113 ? 2.473 -15.933 -8.355 1.00 43.22 113 SER A N 1
ATOM 890 C CA . SER A 1 113 ? 3.105 -15.062 -9.360 1.00 43.22 113 SER A CA 1
ATOM 891 C C . SER A 1 113 ? 4.598 -15.369 -9.577 1.00 43.22 113 SER A C 1
ATOM 893 O O . SER A 1 113 ? 5.277 -14.567 -10.220 1.00 43.22 113 SER A O 1
ATOM 895 N N . GLN A 1 114 ? 5.102 -16.469 -9.000 1.00 39.81 114 GLN A N 1
ATOM 896 C CA . GLN A 1 114 ? 6.478 -16.968 -9.121 1.00 39.81 114 GLN A CA 1
ATOM 897 C C . GLN A 1 114 ? 6.546 -18.175 -10.052 1.00 39.81 114 GLN A C 1
ATOM 899 O O . GLN A 1 114 ? 5.586 -18.976 -10.030 1.00 39.81 114 GLN A O 1
#

Mean predicted aligned error: 6.66 Å